Protein AF-A0A2J8QPU2-F1 (afdb_monomer_lite)

Foldseek 3Di:
DDDCVDDDDVNVVVQLVCPPPVNPSDDDDDPLVVDPPRPDDPVDHPDDDDDDDDDDDDDDDCDDDDPDQDPFFWDWDFDADPVRHTPPPDTDTDGDHDDD

Structure (mmCIF, N/CA/C/O backbone):
data_AF-A0A2J8QPU2-F1
#
_entry.id   AF-A0A2J8QPU2-F1
#
loop_
_atom_site.group_PDB
_atom_site.id
_atom_site.type_symbol
_atom_site.label_atom_id
_atom_site.label_alt_id
_atom_site.label_comp_id
_atom_site.label_asym_id
_atom_site.label_entity_id
_atom_site.label_seq_id
_atom_site.pdbx_PDB_ins_code
_atom_site.Cartn_x
_atom_site.Cartn_y
_atom_site.Cartn_z
_atom_site.occupancy
_atom_site.B_iso_or_equiv
_atom_site.auth_seq_id
_atom_site.auth_comp_id
_atom_site.auth_asym_id
_atom_site.auth_atom_id
_atom_site.pdbx_PDB_model_num
ATOM 1 N N . ALA A 1 1 ? 1.650 14.602 8.872 1.00 89.50 1 ALA A N 1
ATOM 2 C CA . ALA A 1 1 ? 1.850 15.174 7.524 1.00 89.50 1 ALA A CA 1
ATOM 3 C C . ALA A 1 1 ? 3.205 14.712 6.995 1.00 89.50 1 ALA A C 1
ATOM 5 O O . ALA A 1 1 ? 4.046 14.354 7.812 1.00 89.50 1 ALA A O 1
ATOM 6 N N . LEU A 1 2 ? 3.397 14.668 5.674 1.00 94.38 2 LEU A N 1
ATOM 7 C CA . LEU A 1 2 ? 4.643 14.241 5.025 1.00 94.38 2 LEU A CA 1
ATOM 8 C C . LEU A 1 2 ? 5.183 15.356 4.123 1.00 94.38 2 LEU A C 1
ATOM 10 O O . LEU A 1 2 ? 4.412 16.182 3.636 1.00 94.38 2 LEU A O 1
ATOM 14 N N . ASN A 1 3 ? 6.489 15.340 3.864 1.00 95.75 3 ASN A N 1
ATOM 15 C CA . ASN A 1 3 ? 7.130 16.240 2.909 1.00 95.75 3 ASN A CA 1
ATOM 16 C C . ASN A 1 3 ? 6.904 15.721 1.480 1.00 95.75 3 ASN A C 1
ATOM 18 O O . ASN A 1 3 ? 7.557 14.771 1.061 1.00 95.75 3 ASN A O 1
ATOM 22 N N . PHE A 1 4 ? 5.999 16.348 0.723 1.00 94.19 4 PHE A N 1
ATOM 23 C CA . PHE A 1 4 ? 5.657 15.932 -0.651 1.00 94.19 4 PHE A CA 1
ATOM 24 C C . PHE A 1 4 ? 6.817 16.067 -1.647 1.00 94.19 4 PHE A C 1
ATOM 26 O O . PHE A 1 4 ? 6.843 15.391 -2.668 1.00 94.19 4 PHE A O 1
ATOM 33 N N . GLN A 1 5 ? 7.787 16.931 -1.345 1.00 95.06 5 GLN A N 1
ATOM 34 C CA . GLN A 1 5 ? 8.970 17.158 -2.177 1.00 95.06 5 GLN A CA 1
ATOM 35 C C . GLN A 1 5 ? 10.019 16.046 -2.041 1.00 95.06 5 GLN A C 1
ATOM 37 O O . GLN A 1 5 ? 10.954 15.986 -2.836 1.00 95.06 5 GLN A O 1
ATOM 42 N N . THR A 1 6 ? 9.902 15.184 -1.026 1.00 91.12 6 THR A N 1
ATOM 43 C CA . THR A 1 6 ? 10.884 14.136 -0.742 1.00 91.12 6 THR A CA 1
ATOM 44 C C . THR A 1 6 ? 10.387 12.795 -1.290 1.00 91.12 6 THR A C 1
ATOM 46 O O . THR A 1 6 ? 9.453 12.223 -0.720 1.00 91.12 6 THR A O 1
ATOM 49 N N . PRO A 1 7 ? 10.989 12.259 -2.369 1.00 84.88 7 PRO A N 1
ATOM 50 C CA . PRO A 1 7 ? 10.659 10.919 -2.841 1.00 84.88 7 PRO A CA 1
ATOM 51 C C . PRO A 1 7 ? 11.114 9.857 -1.829 1.00 84.88 7 PRO A C 1
ATOM 53 O O . PRO A 1 7 ? 12.079 10.057 -1.089 1.00 84.88 7 PRO A O 1
ATOM 56 N N . GLY A 1 8 ? 10.439 8.708 -1.812 1.00 85.81 8 GLY A N 1
ATOM 57 C CA . GLY A 1 8 ? 10.795 7.565 -0.970 1.00 85.81 8 GLY A CA 1
ATOM 58 C C . GLY A 1 8 ? 9.580 6.830 -0.414 1.00 85.81 8 GLY A C 1
ATOM 59 O O . GLY A 1 8 ? 8.442 7.246 -0.621 1.00 85.81 8 GLY A O 1
ATOM 60 N N . LEU A 1 9 ? 9.832 5.766 0.357 1.00 84.31 9 LEU A N 1
ATOM 61 C CA . LEU A 1 9 ? 8.796 4.852 0.856 1.00 84.31 9 LEU A CA 1
ATOM 62 C C . LEU A 1 9 ? 7.589 5.550 1.518 1.00 84.31 9 LEU A C 1
ATOM 64 O O . LEU A 1 9 ? 6.463 5.176 1.196 1.00 84.31 9 LEU A O 1
ATOM 68 N N . PRO A 1 10 ? 7.750 6.561 2.399 1.00 89.75 10 PRO A N 1
ATOM 69 C CA . PRO A 1 10 ? 6.595 7.238 2.989 1.00 89.75 10 PRO A CA 1
ATOM 70 C C . PRO A 1 10 ? 5.698 7.899 1.938 1.00 89.75 10 PRO A C 1
ATOM 72 O O . PRO A 1 10 ? 4.476 7.855 2.057 1.00 89.75 10 PRO A O 1
ATOM 75 N N . MET A 1 11 ? 6.303 8.489 0.905 1.00 91.31 11 MET A N 1
ATOM 76 C CA . MET A 1 11 ? 5.579 9.147 -0.177 1.00 91.31 11 MET A CA 1
ATOM 77 C C . MET A 1 11 ? 4.998 8.145 -1.172 1.00 91.31 11 MET A C 1
ATOM 79 O O . MET A 1 11 ? 3.874 8.330 -1.624 1.00 91.31 11 MET A O 1
ATOM 83 N N . ASP A 1 12 ? 5.693 7.038 -1.434 1.00 85.81 12 ASP A N 1
ATOM 84 C CA . ASP A 1 12 ? 5.178 5.939 -2.254 1.00 85.81 12 ASP A CA 1
ATOM 85 C C . ASP A 1 12 ? 3.924 5.312 -1.616 1.00 85.81 12 ASP A C 1
ATOM 87 O O . ASP A 1 12 ? 2.916 5.117 -2.296 1.00 85.81 12 ASP A O 1
ATOM 91 N N . LEU A 1 13 ? 3.943 5.072 -0.296 1.00 88.25 13 LEU A N 1
ATOM 92 C CA . LEU A 1 13 ? 2.788 4.573 0.461 1.00 88.25 13 LEU A CA 1
ATOM 93 C C . LEU A 1 13 ? 1.647 5.592 0.519 1.00 88.25 13 LEU A C 1
ATOM 95 O O . LEU A 1 13 ? 0.483 5.218 0.390 1.00 88.25 13 LEU A O 1
ATOM 99 N N . GLN A 1 14 ? 1.965 6.874 0.708 1.00 92.06 14 GLN A N 1
ATOM 100 C CA . GLN A 1 14 ? 0.980 7.954 0.696 1.00 92.06 14 GLN A CA 1
ATOM 101 C C . GLN A 1 14 ? 0.292 8.044 -0.671 1.00 92.06 14 GLN A C 1
ATOM 103 O O . GLN A 1 14 ? -0.934 8.022 -0.735 1.00 92.06 14 GLN A O 1
ATOM 108 N N . ASN A 1 15 ? 1.060 8.078 -1.758 1.00 89.75 15 ASN A N 1
ATOM 109 C CA . ASN A 1 15 ? 0.524 8.107 -3.113 1.00 89.75 15 ASN A CA 1
ATOM 110 C C . ASN A 1 15 ? -0.314 6.858 -3.389 1.00 89.75 15 ASN A C 1
ATOM 112 O O . ASN A 1 15 ? -1.466 6.984 -3.782 1.00 89.75 15 ASN A O 1
ATOM 116 N N . GLY A 1 16 ? 0.215 5.665 -3.098 1.00 87.19 16 GLY A N 1
ATOM 117 C CA . GLY A 1 16 ? -0.501 4.402 -3.273 1.00 87.19 16 GLY A CA 1
ATOM 118 C C . GLY A 1 16 ? -1.824 4.354 -2.510 1.00 87.19 16 GLY A C 1
ATOM 119 O O . GLY A 1 16 ? -2.847 3.992 -3.081 1.00 87.19 16 GLY A O 1
ATOM 120 N N . LYS A 1 17 ? -1.828 4.785 -1.242 1.00 88.38 17 LYS A N 1
ATOM 121 C CA . LYS A 1 17 ? -3.041 4.853 -0.424 1.00 88.38 17 LYS A CA 1
ATOM 122 C C . LYS A 1 17 ? -4.071 5.783 -1.054 1.00 88.38 17 LYS A C 1
ATOM 124 O O . LYS A 1 17 ? -5.214 5.380 -1.194 1.00 88.38 17 LYS A O 1
ATOM 129 N N . PHE A 1 18 ? -3.678 7.004 -1.412 1.00 92.69 18 PHE A N 1
ATOM 130 C CA . PHE A 1 18 ? -4.589 8.052 -1.883 1.00 92.69 18 PHE A CA 1
ATOM 131 C C . PHE A 1 18 ? -4.940 7.988 -3.373 1.00 92.69 18 PHE A C 1
ATOM 133 O O . PHE A 1 18 ? -5.656 8.866 -3.837 1.00 92.69 18 PHE A O 1
ATOM 140 N N . LEU A 1 19 ? -4.515 6.945 -4.096 1.00 88.94 19 LEU A N 1
ATOM 141 C CA . LEU A 1 19 ? -5.102 6.582 -5.393 1.00 88.94 19 LEU A CA 1
ATOM 142 C C . LEU A 1 19 ? -6.541 6.068 -5.254 1.00 88.94 19 LEU A C 1
ATOM 144 O O . LEU A 1 19 ? -7.329 6.189 -6.191 1.00 88.94 19 LEU A O 1
ATOM 148 N N . ASP A 1 20 ? -6.882 5.508 -4.092 1.00 86.38 20 ASP A N 1
ATOM 149 C CA . ASP A 1 20 ? -8.238 5.056 -3.799 1.00 86.38 20 ASP A CA 1
ATOM 150 C C . ASP A 1 20 ? -9.229 6.234 -3.765 1.00 86.38 20 ASP A C 1
ATOM 152 O O . ASP A 1 20 ? -8.847 7.403 -3.647 1.00 86.38 20 ASP A O 1
ATOM 156 N N . ASN A 1 21 ? -10.521 5.926 -3.885 1.00 91.38 21 ASN A N 1
ATOM 157 C CA . ASN A 1 21 ? -11.599 6.908 -3.971 1.00 91.38 21 ASN A CA 1
ATOM 158 C C . ASN A 1 21 ? -11.338 7.967 -5.064 1.00 91.38 21 ASN A C 1
ATOM 160 O O . ASN A 1 21 ? -11.489 9.177 -4.851 1.00 91.38 21 ASN A O 1
ATOM 164 N N . GLY A 1 22 ? -10.867 7.493 -6.223 1.00 89.62 22 GLY A N 1
ATOM 165 C CA . GLY A 1 22 ? -10.643 8.300 -7.421 1.00 89.62 22 GLY A CA 1
ATOM 166 C C . GLY A 1 22 ? -9.559 9.369 -7.287 1.00 89.62 22 GLY A C 1
ATOM 167 O O . GLY A 1 22 ? -9.591 10.343 -8.032 1.00 89.62 22 GLY A O 1
ATOM 168 N N . GLY A 1 23 ? -8.630 9.249 -6.334 1.00 91.94 23 GLY A N 1
ATOM 169 C CA . GLY A 1 23 ? -7.577 10.254 -6.167 1.00 91.94 23 GLY A CA 1
ATOM 170 C C . GLY A 1 23 ? -8.034 11.554 -5.498 1.00 91.94 23 GLY A C 1
ATOM 171 O O . GLY A 1 23 ? -7.326 12.555 -5.566 1.00 91.94 23 GLY A O 1
ATOM 172 N N . SER A 1 24 ? -9.203 11.573 -4.849 1.00 95.69 24 SER A N 1
ATOM 173 C CA . SER A 1 24 ? -9.815 12.800 -4.302 1.00 95.69 24 SER A CA 1
ATOM 174 C C . SER A 1 24 ? -9.052 13.450 -3.138 1.00 95.69 24 SER A C 1
ATOM 176 O O . SER A 1 24 ? -9.396 14.547 -2.704 1.00 95.69 24 SER A O 1
ATOM 178 N N . GLY A 1 25 ? -8.049 12.766 -2.582 1.00 95.00 25 GLY A N 1
ATOM 179 C CA . GLY A 1 25 ? -7.357 13.187 -1.362 1.00 95.00 25 GLY A CA 1
ATOM 180 C C . GLY A 1 25 ? -8.090 12.813 -0.067 1.00 95.00 25 GLY A C 1
ATOM 181 O O . GLY A 1 25 ? -7.554 13.042 1.016 1.00 95.00 25 GLY A O 1
ATOM 182 N N . TYR A 1 26 ? -9.262 12.170 -0.151 1.00 96.56 26 TYR A N 1
ATOM 183 C CA . TYR A 1 26 ? -10.036 11.705 1.002 1.00 96.56 26 TYR A CA 1
ATOM 184 C C . TYR A 1 26 ? -10.360 10.217 0.890 1.00 96.56 26 TYR A C 1
ATOM 186 O O . TYR A 1 26 ? -10.836 9.749 -0.139 1.00 96.56 26 TYR A O 1
ATOM 194 N N . ILE A 1 27 ? -10.143 9.473 1.978 1.00 95.44 27 ILE A N 1
ATOM 195 C CA . ILE A 1 27 ? -10.458 8.040 2.069 1.00 95.44 27 ILE A CA 1
ATOM 196 C C . ILE A 1 27 ? -11.233 7.790 3.350 1.00 95.44 27 ILE A C 1
ATOM 198 O O . ILE A 1 27 ? -10.787 8.169 4.439 1.00 95.44 27 ILE A O 1
ATOM 202 N N . LEU A 1 28 ? -12.378 7.124 3.218 1.00 95.31 28 LEU A N 1
ATOM 203 C CA . LEU A 1 28 ? -13.190 6.734 4.357 1.00 95.31 28 LEU A CA 1
ATOM 204 C C . LEU A 1 28 ? -12.448 5.676 5.181 1.00 95.31 28 LEU A C 1
ATOM 206 O O . LEU A 1 28 ? -12.028 4.641 4.671 1.00 95.31 28 LEU A O 1
ATOM 210 N N . LYS A 1 29 ? -12.293 5.925 6.483 1.00 94.75 29 LYS A N 1
ATOM 211 C CA . LYS A 1 29 ? -11.713 4.930 7.390 1.00 94.75 29 LYS A CA 1
ATOM 212 C C . LYS A 1 29 ? -12.628 3.693 7.494 1.00 94.75 29 LYS A C 1
ATOM 214 O O . LYS A 1 29 ? -13.855 3.848 7.453 1.00 94.75 29 LYS A O 1
ATOM 219 N N . PRO A 1 30 ? -12.068 2.487 7.705 1.00 91.62 30 PRO A N 1
ATOM 220 C CA . PRO A 1 30 ? -12.846 1.290 8.012 1.00 91.62 30 PRO A CA 1
ATOM 221 C C . PRO A 1 30 ? -13.834 1.505 9.162 1.00 91.62 30 PRO A C 1
ATOM 223 O O . PRO A 1 30 ? -13.596 2.329 10.046 1.00 91.62 30 PRO A O 1
ATOM 226 N N . HIS A 1 31 ? -14.934 0.751 9.158 1.00 91.44 31 HIS A N 1
ATOM 227 C CA . HIS A 1 31 ? -16.027 0.901 10.128 1.00 91.44 31 HIS A CA 1
ATOM 228 C C . HIS A 1 31 ? -15.548 0.880 11.5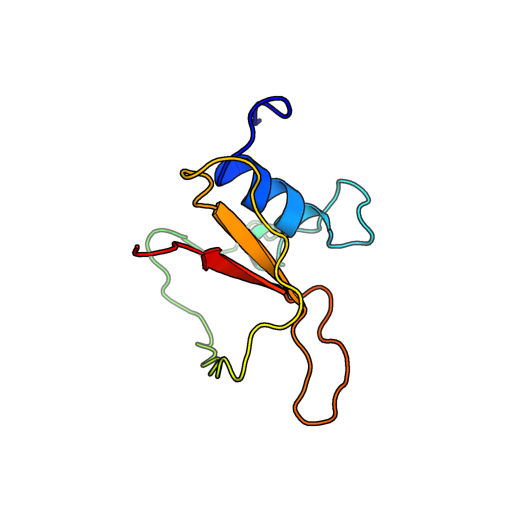85 1.00 91.44 31 HIS A C 1
ATOM 230 O O . HIS A 1 31 ? -15.813 1.814 12.337 1.00 91.44 31 HIS A O 1
ATOM 236 N N . PHE A 1 32 ? -14.724 -0.107 11.933 1.00 90.00 32 PHE A N 1
ATOM 237 C CA . PHE A 1 32 ? -14.168 -0.284 13.274 1.00 90.00 32 PHE A CA 1
ATOM 238 C C . PHE A 1 32 ? -13.220 0.847 13.726 1.00 90.00 32 PHE A C 1
ATOM 240 O O . PHE A 1 32 ? -12.855 0.893 14.893 1.00 90.00 32 PHE A O 1
ATOM 247 N N . LEU A 1 33 ? -12.796 1.761 12.841 1.00 92.25 33 LEU A N 1
ATOM 248 C CA . LEU A 1 33 ? -12.048 2.980 13.206 1.00 92.25 33 LEU A CA 1
ATOM 249 C C . LEU A 1 33 ? -12.933 4.232 13.284 1.00 92.25 33 LEU A C 1
ATOM 251 O O . LEU A 1 33 ? -12.437 5.319 13.583 1.00 92.25 33 LEU A O 1
ATOM 255 N N . ARG A 1 34 ? -14.219 4.105 12.950 1.00 94.75 34 ARG A N 1
ATOM 256 C CA . ARG A 1 34 ? -15.220 5.178 13.020 1.00 94.75 34 ARG A CA 1
ATOM 257 C C . ARG A 1 34 ? -16.159 5.008 14.213 1.00 94.75 34 ARG A C 1
ATOM 259 O O . ARG A 1 34 ? -16.743 5.989 14.657 1.00 94.75 34 ARG A O 1
ATOM 266 N N . GLU A 1 35 ? -16.303 3.789 14.725 1.00 94.56 35 GLU A N 1
ATOM 267 C CA . GLU A 1 35 ? -17.144 3.482 15.881 1.00 94.56 35 GLU A CA 1
ATOM 268 C C . GLU A 1 35 ? -16.485 3.857 17.209 1.00 94.56 35 GLU A C 1
ATOM 270 O O . GLU A 1 35 ? -15.365 3.445 17.505 1.00 94.56 35 GLU A O 1
ATOM 275 N N . SER A 1 36 ? -17.228 4.560 18.064 1.00 92.88 36 SER A N 1
ATOM 276 C CA . SER A 1 36 ? -16.765 4.953 19.401 1.00 92.88 36 SER A CA 1
ATOM 277 C C . SER A 1 36 ? -16.591 3.777 20.364 1.00 92.88 36 SER A C 1
ATOM 279 O O . SER A 1 36 ? -15.787 3.858 21.286 1.00 92.88 36 SER A O 1
ATOM 281 N N . LYS A 1 37 ? -17.338 2.686 20.157 1.00 92.19 37 LYS A N 1
ATOM 282 C CA . LYS A 1 37 ? -17.305 1.474 20.994 1.00 92.19 37 LYS A CA 1
ATOM 283 C C . LYS A 1 37 ? -16.354 0.393 20.467 1.00 92.19 37 LYS A C 1
ATOM 285 O O . LYS A 1 37 ? -16.377 -0.724 20.972 1.00 92.19 37 LYS A O 1
ATOM 290 N N . SER A 1 38 ? -15.558 0.688 19.440 1.00 88.25 38 SER A N 1
ATOM 291 C CA . SER A 1 38 ? -14.619 -0.284 18.881 1.00 88.25 38 SER A CA 1
ATOM 292 C C . SER A 1 38 ? -13.510 -0.626 19.877 1.00 88.25 38 SER A C 1
ATOM 294 O O . SER A 1 38 ? -12.884 0.260 20.454 1.00 88.25 38 SER A O 1
ATOM 296 N N . TYR A 1 39 ? -13.232 -1.920 20.037 1.00 88.44 39 TYR A N 1
ATOM 297 C CA . TYR A 1 39 ? -12.121 -2.432 20.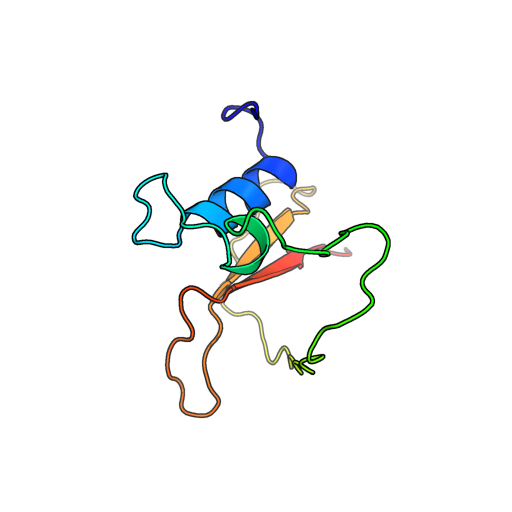848 1.00 88.44 39 TYR A CA 1
ATOM 298 C C . TYR A 1 39 ? -10.841 -2.656 20.027 1.00 88.44 39 TYR A C 1
ATOM 300 O O . TYR A 1 39 ? -9.890 -3.269 20.519 1.00 88.44 39 TYR A O 1
ATOM 308 N N . PHE A 1 40 ? -10.809 -2.200 18.768 1.00 89.25 40 PHE A N 1
ATOM 309 C CA . PHE A 1 40 ? -9.660 -2.391 17.888 1.00 89.25 40 PHE A CA 1
ATOM 310 C C . PHE A 1 40 ? -8.398 -1.748 18.477 1.00 89.25 40 PHE A C 1
ATOM 312 O O . PHE A 1 40 ? -8.352 -0.543 18.730 1.00 89.25 40 PHE A O 1
ATOM 319 N N .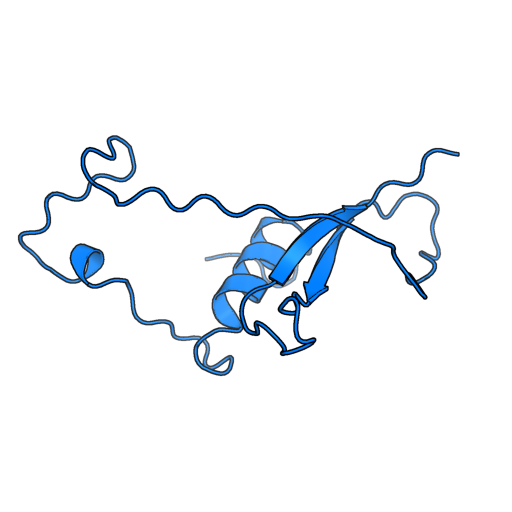 ASN A 1 41 ? -7.346 -2.551 18.634 1.00 88.00 41 ASN A N 1
ATOM 320 C CA . ASN A 1 41 ? -6.025 -2.091 19.037 1.00 88.00 41 ASN A CA 1
ATOM 321 C C . ASN A 1 41 ? -4.988 -2.546 17.996 1.00 88.00 41 ASN A C 1
ATOM 323 O O . ASN A 1 41 ? -4.751 -3.749 17.873 1.00 88.00 41 ASN A O 1
ATOM 327 N N . PRO A 1 42 ? -4.331 -1.623 17.269 1.00 88.75 42 PRO A N 1
ATOM 328 C CA . PRO A 1 42 ? -3.358 -1.989 16.241 1.00 88.75 42 PRO A CA 1
ATOM 329 C C . PRO A 1 42 ? -2.119 -2.702 16.802 1.00 88.75 42 PRO A C 1
ATOM 331 O O . PRO A 1 42 ? -1.492 -3.474 16.085 1.00 88.75 42 PRO A O 1
ATOM 334 N N . SER A 1 43 ? -1.779 -2.486 18.076 1.00 91.88 43 SER A N 1
ATOM 335 C CA . SER A 1 43 ? -0.661 -3.164 18.746 1.00 91.88 43 SER A CA 1
ATOM 336 C C . SER A 1 43 ? -1.047 -4.537 19.310 1.00 91.88 43 SER A C 1
ATOM 338 O O . SER A 1 43 ? -0.177 -5.282 19.750 1.00 91.88 43 SER A O 1
ATOM 340 N N . ASN A 1 44 ? -2.341 -4.868 19.341 1.00 85.75 44 ASN A N 1
ATOM 341 C CA . ASN A 1 44 ? -2.865 -6.127 19.865 1.00 85.75 44 ASN A CA 1
ATOM 342 C C . ASN A 1 44 ? -4.107 -6.549 19.068 1.00 85.75 44 ASN A C 1
ATOM 344 O O . ASN A 1 44 ? -5.247 -6.371 19.510 1.00 85.75 44 ASN A O 1
ATOM 348 N N . ILE A 1 45 ? -3.869 -7.069 17.864 1.00 81.81 45 ILE A N 1
ATOM 349 C CA . ILE A 1 45 ? -4.918 -7.517 16.946 1.00 81.81 45 ILE A CA 1
ATOM 350 C C . ILE A 1 45 ? -5.455 -8.859 17.453 1.00 81.81 45 ILE A C 1
ATOM 352 O O . ILE A 1 45 ? -4.844 -9.902 17.238 1.00 81.81 45 ILE A O 1
ATOM 356 N N . LYS A 1 46 ? -6.587 -8.819 18.161 1.00 71.44 46 LYS A N 1
ATOM 357 C CA . LYS A 1 46 ? -7.243 -10.014 18.721 1.00 71.44 46 LYS A CA 1
ATOM 358 C C . LYS A 1 46 ? -8.194 -10.700 17.744 1.00 71.44 46 LYS A C 1
ATOM 360 O O . LYS A 1 46 ? -8.376 -11.908 17.823 1.00 71.44 46 LYS A O 1
ATOM 365 N N . GLU A 1 47 ? -8.794 -9.930 16.839 1.00 66.06 47 GLU A N 1
ATOM 366 C CA . GLU A 1 47 ? -9.837 -10.393 15.927 1.00 66.06 47 GLU A CA 1
ATOM 367 C C . GLU A 1 47 ? -9.572 -9.873 14.515 1.00 66.06 47 GLU A C 1
ATOM 369 O O . GLU A 1 47 ? -9.330 -8.685 14.292 1.00 66.06 47 GLU A O 1
ATOM 374 N N . GLY A 1 48 ? -9.608 -10.789 13.556 1.00 68.38 48 GLY A N 1
ATOM 375 C CA . GLY A 1 48 ? -9.492 -10.514 12.135 1.00 68.38 48 GLY A CA 1
ATOM 376 C C . GLY A 1 48 ? -9.721 -11.800 11.354 1.00 68.38 48 GLY A C 1
ATOM 377 O O . GLY A 1 48 ? -9.404 -12.885 11.836 1.00 68.38 48 GLY A O 1
ATOM 378 N N . MET A 1 49 ? -10.283 -11.689 10.154 1.00 71.75 49 MET A N 1
ATOM 379 C CA . MET A 1 49 ? -10.314 -12.801 9.206 1.00 71.75 49 MET A CA 1
ATOM 380 C C . MET A 1 49 ? -9.012 -12.749 8.402 1.00 71.75 49 MET A C 1
ATOM 382 O O . MET A 1 49 ? -8.868 -11.849 7.570 1.00 71.75 49 MET A O 1
ATOM 386 N N . PRO A 1 50 ? -8.031 -13.633 8.664 1.00 78.62 50 PRO A N 1
ATOM 387 C CA . PRO A 1 50 ? -6.805 -13.634 7.886 1.00 78.62 50 PRO A CA 1
ATOM 388 C C . PRO A 1 50 ? -7.138 -13.972 6.432 1.00 78.62 50 PRO A C 1
ATOM 390 O O . PRO A 1 50 ? -7.855 -14.928 6.148 1.00 78.62 50 PRO A O 1
ATOM 393 N N . ILE A 1 51 ? -6.600 -13.184 5.507 1.00 80.06 51 ILE A N 1
ATOM 394 C CA . ILE A 1 51 ? -6.700 -13.446 4.073 1.00 80.06 51 ILE A CA 1
ATOM 395 C C . ILE A 1 51 ? -5.329 -13.916 3.603 1.00 80.06 51 ILE A C 1
ATOM 397 O O . ILE A 1 51 ? -4.329 -13.222 3.789 1.00 80.06 51 ILE A O 1
ATOM 401 N N . THR A 1 52 ? -5.274 -15.088 2.974 1.00 82.12 52 THR A N 1
ATOM 402 C CA . THR A 1 52 ? -4.059 -15.567 2.312 1.00 82.12 52 THR A CA 1
ATOM 403 C C . THR A 1 52 ? -4.070 -15.118 0.858 1.00 82.12 52 THR A C 1
ATOM 405 O O . THR A 1 52 ? -4.887 -15.574 0.062 1.00 82.12 52 THR A O 1
ATOM 408 N N . LEU A 1 53 ? -3.136 -14.238 0.502 1.00 77.81 53 LEU A N 1
ATOM 409 C CA . LEU A 1 53 ? -2.891 -13.827 -0.876 1.00 77.81 53 LEU A CA 1
ATOM 410 C C . LEU A 1 53 ? -1.620 -14.508 -1.392 1.00 77.81 53 LEU A C 1
ATOM 412 O O . LEU A 1 53 ? -0.541 -14.322 -0.833 1.00 77.81 53 LEU A O 1
ATOM 416 N N . THR A 1 54 ? -1.732 -15.273 -2.477 1.00 78.62 54 THR A N 1
ATOM 417 C CA . THR A 1 54 ? -0.572 -15.850 -3.171 1.00 78.62 54 THR A CA 1
ATOM 418 C C . THR A 1 54 ? -0.287 -15.057 -4.436 1.00 78.62 54 THR A C 1
ATOM 420 O O . THR A 1 54 ? -1.103 -15.031 -5.355 1.00 78.62 54 THR A O 1
ATOM 423 N N . ILE A 1 55 ? 0.894 -14.448 -4.503 1.00 76.00 55 ILE A N 1
ATOM 424 C CA . ILE A 1 55 ? 1.360 -13.717 -5.681 1.00 76.00 55 ILE A CA 1
ATOM 425 C C . ILE A 1 55 ? 2.473 -14.527 -6.342 1.00 76.00 55 ILE A C 1
ATOM 427 O O . ILE A 1 55 ? 3.477 -14.843 -5.707 1.00 76.00 55 ILE A O 1
ATOM 431 N N . ARG A 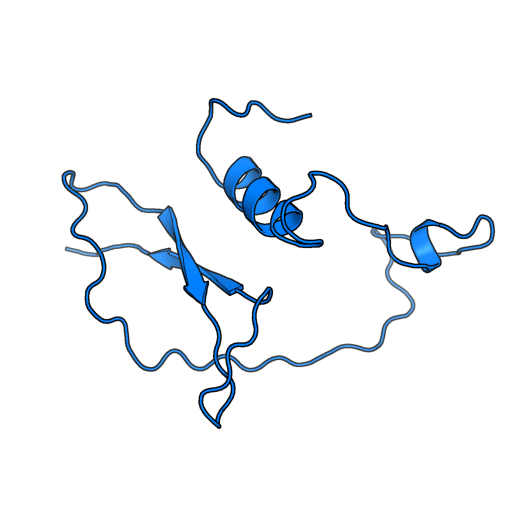1 56 ? 2.312 -14.843 -7.630 1.00 75.75 56 ARG A N 1
ATOM 432 C CA . ARG A 1 56 ? 3.359 -15.451 -8.459 1.00 75.75 56 ARG A CA 1
ATOM 433 C C . ARG A 1 56 ? 3.821 -14.431 -9.489 1.00 75.75 56 ARG A C 1
ATOM 435 O O . ARG A 1 56 ? 3.072 -14.101 -10.403 1.00 75.75 56 ARG A O 1
ATOM 442 N N . LEU A 1 57 ? 5.054 -13.956 -9.354 1.00 75.06 57 LEU A N 1
ATOM 443 C CA . LEU A 1 57 ? 5.677 -13.131 -10.383 1.00 75.06 57 LEU A CA 1
ATOM 444 C C . LEU A 1 57 ? 6.086 -14.030 -11.555 1.00 75.06 57 LEU A C 1
ATOM 446 O O . LEU A 1 57 ? 6.828 -14.991 -11.364 1.00 75.06 57 LEU A O 1
ATOM 450 N N . ILE A 1 58 ? 5.569 -13.742 -12.749 1.00 79.50 58 ILE A N 1
ATOM 451 C CA . ILE A 1 58 ? 5.842 -14.538 -13.955 1.00 79.50 58 ILE A CA 1
ATOM 452 C C . ILE A 1 58 ? 7.012 -13.928 -14.733 1.00 79.50 58 ILE A C 1
ATOM 454 O O . ILE A 1 58 ? 7.981 -14.618 -15.034 1.00 79.50 58 ILE A O 1
ATOM 458 N N . SER A 1 59 ? 6.944 -12.629 -15.025 1.00 75.19 59 SER A N 1
ATOM 459 C CA . SER A 1 59 ? 7.955 -11.904 -15.801 1.00 75.19 59 SER A CA 1
ATOM 460 C C . SER A 1 59 ? 7.841 -10.393 -15.580 1.00 75.19 59 SER A C 1
ATOM 462 O O . SER A 1 59 ? 6.772 -9.903 -15.223 1.00 75.19 59 SER A O 1
ATOM 464 N N . GLY A 1 60 ? 8.915 -9.649 -15.854 1.00 74.88 60 GLY A N 1
ATOM 465 C CA . GLY A 1 60 ? 8.888 -8.193 -16.029 1.00 74.88 60 GLY A CA 1
ATOM 466 C C . GLY A 1 60 ? 9.264 -7.845 -17.469 1.00 74.88 60 GLY A C 1
ATOM 467 O O . GLY A 1 60 ? 10.292 -8.307 -17.953 1.00 74.88 60 GLY A O 1
ATOM 468 N N . ILE A 1 61 ? 8.434 -7.065 -18.160 1.00 75.50 61 ILE A N 1
ATOM 469 C CA . ILE A 1 61 ? 8.623 -6.695 -19.572 1.00 75.50 61 ILE A CA 1
ATOM 470 C C . ILE A 1 61 ? 8.737 -5.171 -19.656 1.00 75.50 61 ILE A C 1
ATOM 472 O O . ILE A 1 61 ? 8.029 -4.471 -18.938 1.00 75.50 61 ILE A O 1
ATOM 476 N N . GLN A 1 62 ? 9.636 -4.666 -20.511 1.00 75.69 62 GLN A N 1
ATOM 477 C CA . GLN A 1 62 ? 9.842 -3.224 -20.739 1.00 75.69 62 GLN A CA 1
ATOM 478 C C . GLN A 1 62 ? 10.073 -2.421 -19.448 1.00 75.69 62 GLN A C 1
ATOM 480 O O . GLN A 1 62 ? 9.626 -1.282 -19.308 1.00 75.69 62 GLN A O 1
ATOM 485 N N . LEU A 1 63 ? 10.790 -3.012 -18.488 1.00 73.56 63 LEU A N 1
ATOM 486 C CA . LEU A 1 63 ? 11.168 -2.292 -17.281 1.00 73.56 63 LEU A CA 1
ATOM 487 C C . LEU A 1 63 ? 12.032 -1.080 -17.674 1.00 73.56 63 LEU A C 1
ATOM 489 O O . LEU A 1 63 ? 12.991 -1.241 -18.433 1.00 73.56 63 LEU A O 1
ATOM 493 N N . PRO A 1 64 ? 11.701 0.131 -17.193 1.00 67.88 64 PRO A N 1
ATOM 494 C CA . PRO A 1 64 ? 12.393 1.340 -17.606 1.00 67.88 64 PRO A CA 1
ATOM 495 C C . PRO A 1 64 ? 13.873 1.275 -17.222 1.00 67.88 64 PRO A C 1
ATOM 497 O O . PRO A 1 64 ? 14.223 0.937 -16.086 1.00 67.88 64 PRO A O 1
ATOM 500 N N . LEU A 1 65 ? 14.737 1.635 -18.172 1.00 66.94 65 LEU A N 1
ATOM 501 C CA . LEU A 1 65 ? 16.172 1.758 -17.947 1.00 66.94 65 LEU A CA 1
ATOM 502 C C . LEU A 1 65 ? 16.425 2.943 -17.014 1.00 66.94 65 LEU A C 1
ATOM 504 O O . LEU A 1 65 ? 16.072 4.084 -17.312 1.00 66.94 65 LEU A O 1
ATOM 508 N N . THR A 1 66 ? 17.035 2.689 -15.861 1.00 65.00 66 THR A N 1
ATOM 509 C CA . THR A 1 66 ? 17.425 3.765 -14.950 1.00 65.00 66 THR A CA 1
ATOM 510 C C . THR A 1 66 ? 18.756 4.354 -15.416 1.00 65.00 66 THR A C 1
ATOM 512 O O . THR A 1 66 ? 19.784 3.681 -15.336 1.00 65.00 66 THR A O 1
ATOM 515 N N . HIS A 1 67 ? 18.759 5.612 -15.874 1.00 55.50 67 HIS A N 1
ATOM 516 C CA . HIS A 1 67 ? 19.969 6.383 -16.200 1.00 55.50 67 HIS A CA 1
ATOM 517 C C . HIS A 1 67 ? 20.719 6.824 -14.930 1.00 55.50 67 HIS A C 1
ATOM 519 O O . HIS A 1 67 ? 20.824 8.003 -14.620 1.00 55.50 67 HIS A O 1
ATOM 525 N N . SER A 1 68 ? 21.178 5.849 -14.154 1.00 49.97 68 SER A N 1
ATOM 526 C CA . SER A 1 68 ? 22.240 5.925 -13.149 1.00 49.97 68 SER A CA 1
ATOM 527 C C . SER A 1 68 ? 22.245 4.593 -12.405 1.00 49.97 68 SER A C 1
ATOM 529 O O . SER A 1 68 ? 21.202 4.044 -12.045 1.00 49.97 68 SER A O 1
ATOM 531 N N . SER A 1 69 ? 23.434 4.047 -12.194 1.00 48.91 69 SER A N 1
ATOM 532 C CA . SER A 1 69 ? 23.720 2.733 -11.613 1.00 48.91 69 SER A CA 1
ATOM 533 C C . SER A 1 69 ? 23.339 2.577 -10.128 1.00 48.91 69 SER A C 1
ATOM 535 O O . SER A 1 69 ? 24.000 1.832 -9.413 1.00 48.91 69 SER A O 1
ATOM 537 N N . SER A 1 70 ? 22.309 3.272 -9.632 1.00 49.03 70 SER A N 1
ATOM 538 C CA . SER A 1 70 ? 21.945 3.251 -8.208 1.00 49.03 70 SER A CA 1
ATOM 539 C C . SER A 1 70 ? 20.467 3.498 -7.879 1.00 49.03 70 SER A C 1
ATOM 541 O O . SER A 1 70 ? 20.135 3.705 -6.717 1.00 49.03 70 SER A O 1
ATOM 543 N N . ASN A 1 71 ? 19.541 3.441 -8.839 1.00 54.00 71 ASN A N 1
ATOM 544 C CA . ASN A 1 71 ? 18.122 3.647 -8.520 1.00 54.00 71 ASN A CA 1
ATOM 545 C C . ASN A 1 71 ? 17.417 2.335 -8.183 1.00 54.00 71 ASN A C 1
ATOM 547 O O . ASN A 1 71 ? 16.514 1.880 -8.888 1.00 54.00 71 ASN A O 1
ATOM 551 N N . LYS A 1 72 ? 17.833 1.752 -7.056 1.00 57.56 72 LYS A N 1
ATOM 552 C CA . LYS A 1 72 ? 16.986 0.815 -6.325 1.00 57.56 72 LYS A CA 1
ATOM 553 C C . LYS A 1 72 ? 15.720 1.562 -5.906 1.00 57.56 72 LYS A C 1
ATOM 555 O O . LYS A 1 72 ? 15.807 2.680 -5.400 1.00 57.56 72 LYS A O 1
ATOM 560 N N . GLY A 1 73 ? 14.548 0.981 -6.108 1.00 59.66 73 GLY A N 1
ATOM 561 C CA . GLY A 1 73 ? 13.315 1.687 -5.786 1.00 59.66 73 GLY A CA 1
ATOM 562 C C . GLY A 1 73 ? 12.079 0.828 -5.922 1.00 59.66 73 GLY A C 1
ATOM 563 O O . GLY A 1 73 ? 12.087 -0.202 -6.600 1.00 59.66 73 GLY A O 1
ATOM 564 N N . TYR A 1 74 ? 11.015 1.272 -5.262 1.00 62.56 74 TYR A N 1
ATOM 565 C CA . TYR A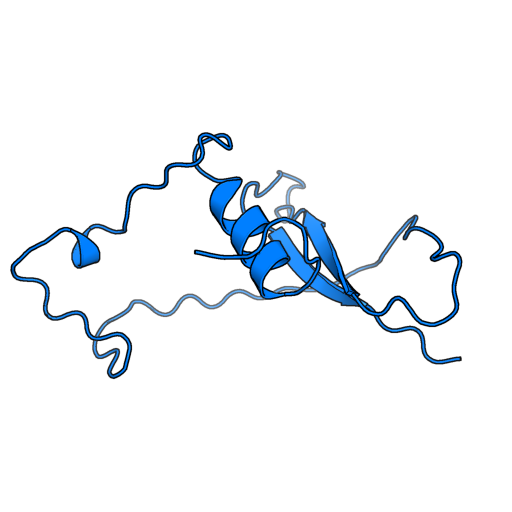 1 74 ? 9.713 0.647 -5.381 1.00 62.56 74 TYR A CA 1
ATOM 566 C C . TYR A 1 74 ? 9.119 0.946 -6.755 1.00 62.56 74 TYR A C 1
ATOM 568 O O . TYR A 1 74 ? 9.202 2.058 -7.287 1.00 62.56 74 TYR A O 1
ATOM 576 N N . ARG A 1 75 ? 8.538 -0.085 -7.357 1.00 66.75 75 ARG A N 1
ATOM 577 C CA . ARG A 1 75 ? 7.800 0.003 -8.612 1.00 66.75 75 ARG A CA 1
ATOM 578 C C . ARG A 1 75 ? 6.398 -0.516 -8.380 1.00 66.75 75 ARG A C 1
ATOM 580 O O . ARG A 1 75 ? 6.229 -1.579 -7.784 1.00 66.75 75 ARG A O 1
ATOM 587 N N . ARG A 1 76 ? 5.414 0.244 -8.859 1.00 66.38 76 ARG A N 1
ATOM 588 C CA . ARG A 1 76 ? 4.016 -0.171 -8.878 1.00 66.38 76 ARG A CA 1
ATOM 589 C C . ARG A 1 76 ? 3.830 -1.159 -10.021 1.00 66.38 76 ARG A C 1
ATOM 591 O O . ARG A 1 76 ? 4.055 -0.814 -11.178 1.00 66.38 76 ARG A O 1
ATOM 598 N N . ILE A 1 77 ? 3.422 -2.369 -9.679 1.00 71.12 77 ILE A N 1
ATOM 599 C CA . ILE A 1 77 ? 3.045 -3.402 -10.635 1.00 71.12 77 ILE A CA 1
ATOM 600 C C . ILE A 1 77 ? 1.522 -3.551 -10.547 1.00 71.12 77 ILE A C 1
ATOM 602 O O . ILE A 1 77 ? 1.024 -3.915 -9.474 1.00 71.12 77 ILE A O 1
ATOM 606 N N . PRO A 1 78 ? 0.775 -3.233 -11.622 1.00 66.38 78 PRO A N 1
ATOM 607 C CA . PRO A 1 78 ? -0.663 -3.464 -11.653 1.00 66.38 78 PRO A CA 1
ATOM 608 C C . PRO A 1 78 ? -0.932 -4.964 -11.548 1.00 66.38 78 PRO A C 1
ATOM 610 O O . PRO A 1 78 ? -0.257 -5.778 -12.184 1.00 66.38 78 PRO A O 1
ATOM 613 N N . LEU A 1 79 ? -1.897 -5.330 -10.712 1.00 71.94 79 LEU A N 1
ATOM 614 C CA . LEU A 1 79 ? -2.301 -6.717 -10.545 1.00 71.94 79 LEU A CA 1
ATOM 615 C C . LEU A 1 79 ? -3.461 -7.029 -11.492 1.00 71.94 79 LEU A C 1
ATOM 617 O O . LEU A 1 79 ? -4.365 -6.216 -11.674 1.00 71.94 79 LEU A O 1
ATOM 621 N N . PHE A 1 80 ? -3.432 -8.227 -12.072 1.00 73.88 80 PHE A N 1
ATOM 622 C CA . PHE A 1 80 ? -4.505 -8.756 -12.908 1.00 73.88 80 PHE A CA 1
ATOM 623 C C . PHE A 1 80 ? -4.969 -10.111 -12.363 1.00 73.88 80 PHE A C 1
ATOM 625 O O . PHE A 1 80 ? -4.173 -10.872 -11.803 1.00 73.88 80 PHE A O 1
ATOM 632 N N . SER A 1 81 ? -6.257 -10.415 -12.513 1.00 75.38 81 SER A N 1
ATOM 633 C CA . SER A 1 81 ? -6.843 -11.711 -12.177 1.00 75.38 81 SER A CA 1
ATOM 634 C C . SER A 1 81 ? -6.320 -12.800 -13.123 1.00 75.38 81 SER A C 1
ATOM 636 O O . SER A 1 81 ? -5.739 -12.516 -14.172 1.00 75.38 81 SER A O 1
ATOM 638 N N . ARG A 1 82 ? -6.569 -14.079 -12.803 1.00 74.56 82 ARG A N 1
ATOM 639 C CA . ARG A 1 82 ? -6.234 -15.194 -13.715 1.00 74.56 82 ARG A CA 1
ATOM 640 C C . ARG A 1 82 ? -6.937 -15.093 -15.074 1.00 74.56 82 ARG A C 1
ATOM 642 O O . ARG A 1 82 ? -6.470 -15.699 -16.028 1.00 74.56 82 ARG A O 1
ATOM 649 N N . MET A 1 83 ? -8.041 -14.349 -15.146 1.00 83.81 83 MET A N 1
ATOM 650 C CA . MET A 1 83 ? -8.805 -14.104 -16.371 1.00 83.81 83 MET A CA 1
ATOM 651 C C . MET A 1 83 ? -8.347 -12.831 -17.103 1.00 83.81 83 MET A C 1
ATOM 653 O O . MET A 1 83 ? -8.932 -12.471 -18.117 1.00 83.81 83 MET A O 1
ATOM 657 N N . GLY A 1 84 ? -7.298 -12.156 -16.614 1.00 79.31 84 GLY A N 1
ATOM 658 C CA . GLY A 1 84 ? -6.756 -10.933 -17.211 1.00 79.31 84 GLY A CA 1
ATOM 659 C C . GLY A 1 84 ? -7.485 -9.653 -16.803 1.00 79.31 84 GLY A C 1
ATOM 660 O O . GLY A 1 84 ? -7.183 -8.589 -17.335 1.00 79.31 84 GLY A O 1
ATOM 661 N N . GLU A 1 85 ? -8.423 -9.723 -15.858 1.00 81.56 85 GLU A N 1
ATOM 662 C CA . GLU A 1 85 ? -9.144 -8.541 -15.377 1.00 81.56 85 GLU A CA 1
ATOM 663 C C . GLU A 1 85 ? -8.256 -7.703 -14.462 1.00 81.56 85 GLU A C 1
ATOM 665 O O . GLU A 1 85 ? -7.567 -8.242 -13.597 1.00 81.56 85 GLU A O 1
ATOM 670 N N . SER A 1 86 ? -8.271 -6.383 -14.636 1.00 78.69 86 SER A N 1
ATOM 671 C CA . SER A 1 86 ? -7.524 -5.483 -13.761 1.00 78.69 86 SER A CA 1
ATOM 672 C C . SER A 1 86 ? -8.070 -5.545 -12.336 1.00 78.69 86 SER A C 1
ATOM 674 O O . SER A 1 86 ? -9.278 -5.502 -12.124 1.00 78.69 86 SER A O 1
ATOM 676 N N . LEU A 1 87 ? -7.166 -5.619 -11.362 1.00 74.38 87 LEU A N 1
ATOM 677 C CA . LEU A 1 87 ? -7.499 -5.593 -9.941 1.00 74.38 87 LEU A CA 1
ATOM 678 C C . LEU A 1 87 ? -7.308 -4.203 -9.325 1.00 74.38 87 LEU A C 1
ATOM 680 O O . LEU A 1 87 ? -7.162 -4.101 -8.111 1.00 74.38 87 LEU A O 1
ATOM 684 N N . GLU A 1 88 ? -7.287 -3.133 -10.123 1.00 72.06 88 GLU A N 1
ATOM 685 C CA . GLU A 1 88 ? -7.226 -1.765 -9.598 1.00 72.06 88 GLU A CA 1
ATOM 686 C C . GLU A 1 88 ? -8.329 -1.522 -8.542 1.00 72.06 88 GLU A C 1
ATOM 688 O O . GLU A 1 88 ? -9.476 -1.926 -8.750 1.00 72.06 88 GLU A O 1
ATOM 693 N N . PRO A 1 89 ? -8.005 -0.894 -7.394 1.00 62.56 89 PRO A N 1
ATOM 694 C CA . PRO A 1 89 ? -6.755 -0.183 -7.090 1.00 62.56 89 PRO A CA 1
ATOM 695 C C . PRO A 1 89 ? -5.620 -1.063 -6.521 1.00 62.56 89 PRO A C 1
ATOM 697 O O . PRO A 1 89 ? -4.564 -0.546 -6.145 1.00 62.56 89 PRO A O 1
ATOM 700 N N . ALA A 1 90 ? -5.802 -2.385 -6.411 1.00 64.75 90 ALA A N 1
ATOM 701 C CA . ALA A 1 90 ? -4.794 -3.274 -5.845 1.00 64.75 90 ALA A CA 1
ATOM 702 C C . ALA A 1 90 ? -3.534 -3.299 -6.721 1.00 64.75 90 ALA A C 1
ATOM 704 O O . ALA A 1 90 ? -3.548 -3.683 -7.891 1.00 64.75 90 ALA A O 1
ATOM 705 N N . SER A 1 91 ? -2.412 -2.910 -6.125 1.00 63.72 91 SER A N 1
ATOM 706 C CA . SER A 1 91 ? -1.122 -2.876 -6.800 1.00 63.72 91 SER A CA 1
ATOM 707 C C . SER A 1 91 ? -0.028 -3.406 -5.883 1.00 63.72 91 SER A C 1
ATOM 709 O O . SER A 1 91 ? -0.082 -3.243 -4.662 1.00 63.72 91 SER A O 1
ATOM 711 N N . LEU A 1 92 ? 0.954 -4.091 -6.468 1.00 70.56 92 LEU A N 1
ATOM 712 C CA . LEU A 1 92 ? 2.112 -4.583 -5.732 1.00 70.56 92 LEU A CA 1
ATOM 713 C C . LEU A 1 92 ? 3.256 -3.585 -5.870 1.00 70.56 92 LEU A C 1
ATOM 715 O O . LEU A 1 92 ? 3.631 -3.214 -6.982 1.00 70.56 92 LEU A O 1
ATOM 719 N N . PHE A 1 93 ? 3.846 -3.199 -4.743 1.00 65.75 93 PHE A N 1
ATOM 720 C CA . PHE A 1 93 ? 5.084 -2.433 -4.721 1.00 65.75 93 PHE A CA 1
ATOM 721 C C . PHE A 1 93 ? 6.259 -3.395 -4.595 1.00 65.75 93 PHE A C 1
ATOM 723 O O . PHE A 1 93 ? 6.481 -3.979 -3.536 1.00 65.75 93 PHE A O 1
ATOM 730 N N . VAL A 1 94 ? 7.014 -3.573 -5.678 1.00 66.44 94 VAL A N 1
ATOM 731 C CA . VAL A 1 94 ? 8.222 -4.409 -5.672 1.00 66.44 94 VAL A CA 1
ATOM 732 C C . VAL A 1 94 ? 9.446 -3.515 -5.618 1.00 66.44 94 VAL A C 1
ATOM 734 O O . VAL A 1 94 ? 9.574 -2.584 -6.413 1.00 66.44 94 VAL A O 1
ATOM 737 N N . TYR A 1 95 ? 10.351 -3.800 -4.685 1.00 63.34 95 TYR A N 1
ATOM 738 C CA . TYR A 1 95 ? 11.670 -3.184 -4.662 1.00 63.34 95 TYR A CA 1
ATOM 739 C C . TYR A 1 95 ? 12.567 -3.884 -5.680 1.00 63.34 95 TYR A C 1
ATOM 741 O O . TYR A 1 95 ? 12.882 -5.064 -5.530 1.00 63.34 95 TYR A O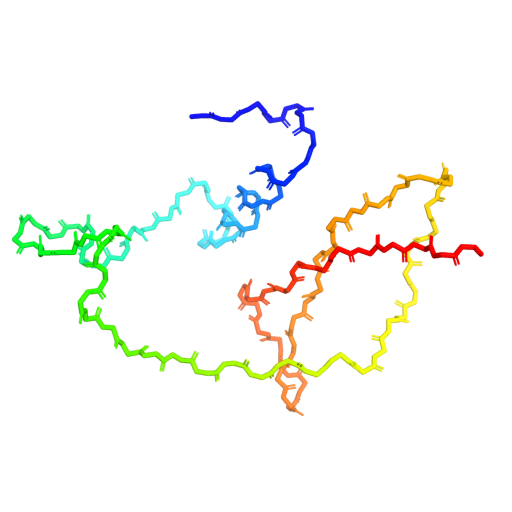 1
ATOM 749 N N . VAL A 1 96 ? 12.959 -3.167 -6.732 1.00 64.06 96 VAL A N 1
ATOM 750 C CA . VAL A 1 96 ? 13.823 -3.719 -7.781 1.00 64.06 96 VAL A CA 1
ATOM 751 C C . VAL A 1 96 ? 15.266 -3.315 -7.510 1.00 64.06 96 VAL A C 1
ATOM 753 O O . VAL A 1 96 ? 15.572 -2.133 -7.342 1.00 64.06 96 VAL A O 1
ATOM 756 N N . TRP A 1 97 ? 16.155 -4.305 -7.496 1.00 54.88 97 TRP A N 1
ATOM 757 C CA . TRP A 1 97 ? 17.602 -4.130 -7.443 1.00 54.88 97 TRP A CA 1
ATOM 758 C C . TRP A 1 97 ? 18.260 -4.855 -8.622 1.00 54.88 97 TRP A C 1
ATOM 760 O O . TRP A 1 97 ? 17.814 -5.923 -9.033 1.00 54.88 97 TRP A O 1
ATOM 770 N N . TYR A 1 98 ? 19.312 -4.269 -9.182 1.00 56.38 98 TYR A N 1
ATOM 771 C CA . TYR A 1 98 ? 20.141 -4.940 -10.177 1.00 56.38 98 TYR A CA 1
ATOM 772 C C . TYR A 1 98 ? 21.440 -5.351 -9.495 1.00 56.38 98 TYR A C 1
ATOM 774 O O . TYR A 1 98 ? 22.128 -4.506 -8.919 1.00 56.38 98 TYR A O 1
ATOM 782 N N . VAL A 1 99 ? 21.753 -6.643 -9.540 1.00 51.88 99 VAL A N 1
ATOM 783 C CA . VAL A 1 99 ? 23.090 -7.145 -9.222 1.00 51.88 99 VAL A CA 1
ATOM 784 C C . VAL A 1 99 ? 23.850 -7.153 -10.544 1.00 51.88 99 VAL A C 1
ATOM 786 O O . VAL A 1 99 ? 23.361 -7.724 -11.517 1.00 51.88 99 VAL A O 1
ATOM 789 N N . ARG A 1 100 ? 24.968 -6.426 -10.599 1.00 53.78 100 ARG A N 1
ATOM 790 C CA . ARG A 1 100 ? 25.925 -6.545 -11.703 1.00 53.78 100 ARG A CA 1
ATOM 791 C C . ARG A 1 100 ? 26.764 -7.793 -11.511 1.00 53.78 100 ARG A C 1
ATOM 793 O O . ARG A 1 100 ? 27.132 -8.043 -10.342 1.00 53.78 100 ARG A O 1
#

Sequence (100 aa):
ALNFQTPGLPMDLQNGKFLDNGGSGYILKPHFLRESKSYFNPSNIKEGMPITLTIRLISGIQLPLTHSSSNKGYRRIPLFSRMGESLEPASLFVYVWYVR

pLDDT: mean 78.5, std 13.2, range [48.91, 96.56]

Radius of gyration: 17.56 Å; chains: 1; bounding box: 43×33×42 Å

InterPro domains:
  IPR001192 Phosphoinositide phospholipase C family [PTHR10336] (1-69)
  IPR001711 Phospholipase C, phosphatidylinositol-specific, Y domain [PF00387] (1-31)
  IPR001711 Phospholipase C, phosphatidylinositol-specific, Y domain [PS50008] (1-34)
  IPR017946 PLC-like phosphodiesterase, TIM beta/alpha-barrel domain superfamily [G3DSA:3.20.20.190] (1-45)
  IPR017946 PLC-like phosphodiesterase, TIM beta/alpha-barrel domain superfamily [SSF51695] (1-44)

Secondary structure (DSSP, 8-state):
---TTS-SHHHHHHHHHHTSGGG-S--PPPGGGT-TT----TTS-----------------SPPP-SSTT--EEEEEEEE-TTS-EEEEEEEEEEE----

Organism: Pan troglodytes (NCBI:txid9598)